Protein AF-A0A672T341-F1 (afdb_monomer_lite)

Radius of gyration: 14.09 Å; chains: 1; bounding box: 36×32×39 Å

pLDDT: mean 72.61, std 14.6, range [34.62, 89.5]

InterPro domains:
  IPR002130 Cyclophilin-type peptidyl-prolyl cis-trans isomerase domain [PF00160] (32-104)
  IPR002130 Cyclophilin-type peptidyl-prolyl cis-trans isomerase domain [PR00153] (69-84)
  IPR002130 Cyclophilin-type peptidyl-prolyl cis-trans isomerase domain [PR00153] (84-96)
  IPR002130 Cyclophilin-type peptidyl-prolyl cis-trans isomerase domain [PR00153] (97-110)
  IPR002130 Cyclophilin-type peptidyl-prolyl cis-trans isomerase domain [PS50072] (32-106)
  IPR029000 Cyclophilin-like domain superfamily [G3DSA:2.40.100.10] (2-108)
  IPR029000 Cyclophilin-like domain superfamily [SSF50891] (8-104)
  IPR044666 Cyclophilin-type peptidyl-prolyl cis-trans isomerase, cyclophilin A-like [PTHR45625] (32-105)

Foldseek 3Di:
DDFPWFWWWWQDPVGIDIDTDGDDDQWDDPVQFKIKDQAPVSPVPHFAAPVRAFAAADADPVQALQAAQWKWFDAPFGRGGGRMIMHGRHRDRVCHPVTRTDTGTDGDDD

Organism: Sinocyclocheilus grahami (NCBI:txid75366)

Sequence (110 aa):
KRPFLKAVTLHTDLGDIKIELFWEKNCIALCGFMVQTGDPAGTGKGGTSIWGRKFEDEFSDHLKVSQCGVVAMANNGPDTNASQFYFTYAKQPHLDMKYTVFGKYVFFCL

Secondary structure (DSSP, 8-state):
-----EEEEEEETTEEEEEEE--SS--EEETTTEEEE--TTSSSS----TTSS-B-----TT--TTSSSEEEE--SSTT-B-S-EEEESS--GGGTTTS-EEEEEE----

Structure (mmCIF, N/CA/C/O backbone):
data_AF-A0A672T341-F1
#
_en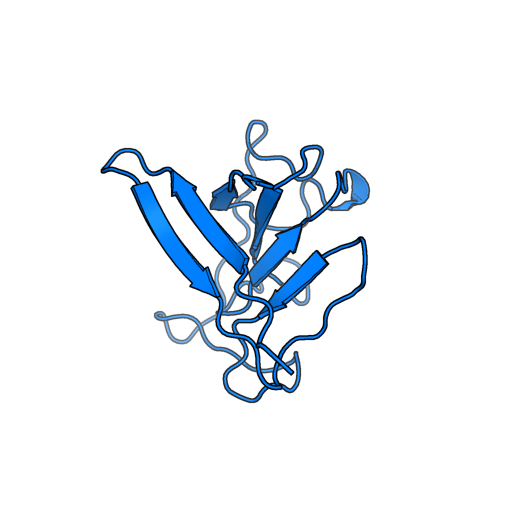try.id   AF-A0A672T341-F1
#
loop_
_atom_site.group_PDB
_atom_site.id
_atom_site.type_symbol
_atom_site.label_atom_id
_atom_site.label_alt_id
_atom_site.label_comp_id
_atom_site.label_asym_id
_atom_site.label_entity_id
_atom_site.label_seq_id
_atom_site.pdbx_PDB_ins_code
_atom_site.Cartn_x
_atom_site.Cartn_y
_atom_site.Cartn_z
_atom_site.occupancy
_atom_site.B_iso_or_equiv
_atom_site.auth_seq_id
_atom_site.auth_comp_id
_atom_site.auth_asym_id
_atom_site.auth_atom_id
_atom_site.pdbx_PDB_model_num
ATOM 1 N N . LYS A 1 1 ? 20.753 12.543 17.336 1.00 42.59 1 LYS A N 1
ATOM 2 C CA . LYS A 1 1 ? 19.308 12.526 16.994 1.00 42.59 1 LYS A CA 1
ATOM 3 C C . LYS A 1 1 ? 18.926 11.070 16.773 1.00 42.59 1 LYS A C 1
ATOM 5 O O . LYS A 1 1 ? 19.494 10.475 15.872 1.00 42.59 1 LYS A O 1
ATOM 10 N N . ARG A 1 2 ? 18.114 10.463 17.647 1.00 38.16 2 ARG A N 1
ATOM 11 C CA . ARG A 1 2 ? 17.728 9.048 17.501 1.00 38.16 2 ARG A CA 1
ATOM 12 C C . ARG A 1 2 ? 16.807 8.918 16.277 1.00 38.16 2 ARG A C 1
ATOM 14 O O . ARG A 1 2 ? 15.919 9.764 16.158 1.00 38.16 2 ARG A O 1
ATOM 21 N N . PRO A 1 3 ? 17.010 7.945 15.375 1.00 47.66 3 PRO A N 1
ATOM 22 C CA . PRO A 1 3 ? 16.034 7.673 14.328 1.00 47.66 3 PRO A CA 1
ATOM 23 C C . PRO A 1 3 ? 14.702 7.314 14.998 1.00 47.66 3 PRO A C 1
ATOM 25 O O . PRO A 1 3 ? 14.674 6.566 15.977 1.00 47.66 3 PRO A O 1
ATOM 28 N N . PHE A 1 4 ? 13.606 7.908 14.528 1.00 47.03 4 PHE A N 1
ATOM 29 C CA . PHE A 1 4 ? 12.268 7.531 14.975 1.00 47.03 4 PHE A CA 1
ATOM 30 C C . PHE A 1 4 ? 11.996 6.110 14.474 1.00 47.03 4 PHE A C 1
ATOM 32 O O . PHE A 1 4 ? 11.675 5.914 13.306 1.00 47.03 4 PHE A O 1
ATOM 39 N N . LEU A 1 5 ? 12.155 5.124 15.354 1.00 46.00 5 LEU A N 1
ATOM 40 C CA . LEU A 1 5 ? 11.712 3.754 15.123 1.00 46.00 5 LEU A CA 1
ATOM 41 C C . LEU A 1 5 ? 10.185 3.739 15.173 1.00 46.00 5 LEU A C 1
ATOM 43 O O . LEU A 1 5 ? 9.591 4.006 16.218 1.00 46.00 5 LEU A O 1
ATOM 47 N N . LYS A 1 6 ? 9.547 3.450 14.040 1.00 57.81 6 LYS A N 1
ATOM 48 C CA . LYS A 1 6 ? 8.120 3.129 13.993 1.00 57.81 6 LYS A CA 1
ATOM 49 C C . LYS A 1 6 ? 7.991 1.692 13.508 1.00 57.81 6 LYS A C 1
ATOM 51 O O . LYS A 1 6 ? 8.496 1.354 12.444 1.00 57.81 6 LYS A O 1
ATOM 56 N N . ALA A 1 7 ? 7.345 0.848 14.301 1.00 57.50 7 ALA A N 1
ATOM 57 C CA . ALA A 1 7 ? 7.041 -0.523 13.919 1.00 57.50 7 ALA A CA 1
ATOM 58 C C . ALA A 1 7 ? 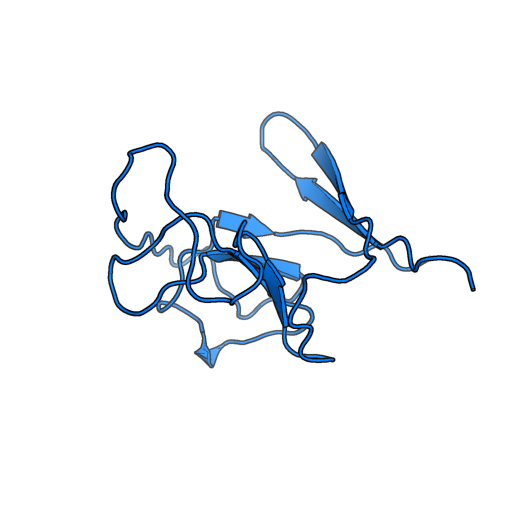5.582 -0.619 13.465 1.00 57.50 7 ALA A C 1
ATOM 60 O O . ALA A 1 7 ? 4.707 0.072 13.985 1.00 57.50 7 ALA A O 1
ATOM 61 N N . VAL A 1 8 ? 5.347 -1.474 12.482 1.00 61.09 8 VAL A N 1
ATOM 62 C CA . VAL A 1 8 ? 4.048 -1.807 11.913 1.00 61.09 8 VAL A CA 1
ATOM 63 C C . VAL A 1 8 ? 3.907 -3.314 12.044 1.00 61.09 8 VAL A C 1
ATOM 65 O O . VAL A 1 8 ? 4.705 -4.051 11.478 1.00 61.09 8 VAL A O 1
ATOM 68 N N . THR A 1 9 ? 2.914 -3.789 12.788 1.00 61.09 9 THR A N 1
ATOM 69 C CA . THR A 1 9 ? 2.589 -5.219 12.813 1.00 61.09 9 THR A CA 1
ATOM 70 C C . THR A 1 9 ? 1.486 -5.481 11.799 1.00 61.09 9 THR A C 1
ATOM 72 O O . THR A 1 9 ? 0.415 -4.877 11.881 1.00 61.09 9 THR A O 1
ATOM 75 N N . LEU A 1 10 ? 1.764 -6.350 10.831 1.00 60.00 10 LEU A N 1
ATOM 76 C CA . LEU A 1 10 ? 0.770 -6.904 9.924 1.00 60.00 10 LEU A CA 1
ATOM 77 C C . LEU A 1 10 ? 0.211 -8.174 10.555 1.00 60.00 10 LEU A C 1
ATOM 79 O O . LEU A 1 10 ? 0.949 -9.126 10.798 1.00 60.00 10 LEU A O 1
ATOM 83 N N . HIS A 1 11 ? -1.089 -8.183 10.810 1.00 57.16 11 HIS A N 1
ATOM 84 C CA . HIS A 1 11 ? -1.783 -9.374 11.282 1.00 57.16 11 HIS A CA 1
ATOM 85 C C . HIS A 1 11 ? -2.182 -10.225 10.073 1.00 57.16 11 HIS A C 1
ATOM 87 O O . HIS A 1 11 ? -2.920 -9.745 9.209 1.00 57.16 11 HIS A O 1
ATOM 93 N N . THR A 1 12 ? -1.686 -11.461 10.000 1.00 56.84 12 THR A N 1
ATOM 94 C CA . THR A 1 12 ? -2.066 -12.445 8.972 1.00 56.84 12 THR A CA 1
ATOM 95 C C . THR A 1 12 ? -2.730 -13.658 9.621 1.00 56.84 12 THR A C 1
ATOM 97 O O . THR A 1 12 ? -2.586 -13.895 10.820 1.00 56.84 12 THR A O 1
ATOM 100 N N . ASP A 1 13 ? -3.460 -14.440 8.832 1.00 55.59 13 ASP A N 1
ATOM 101 C CA . ASP A 1 13 ? -4.072 -15.711 9.242 1.00 55.59 13 ASP A CA 1
ATOM 102 C C . ASP A 1 13 ? -3.045 -16.767 9.694 1.00 55.59 13 ASP A C 1
ATOM 104 O O . ASP A 1 13 ? -3.376 -17.665 10.467 1.00 55.59 13 ASP A O 1
ATOM 108 N N . LEU A 1 14 ? -1.790 -16.622 9.266 1.00 64.88 14 LEU A N 1
ATOM 109 C CA . LEU A 1 14 ? -0.659 -17.475 9.637 1.00 64.88 14 LEU A CA 1
ATOM 110 C C . LEU A 1 14 ? 0.182 -16.918 10.801 1.00 64.88 14 LEU A C 1
ATOM 112 O O . LEU A 1 14 ? 1.156 -17.553 11.209 1.00 64.88 14 LEU A O 1
ATOM 116 N N . GLY A 1 15 ? -0.181 -15.752 11.347 1.00 62.91 15 GLY A N 1
ATOM 117 C CA . GLY A 1 15 ? 0.507 -15.097 12.460 1.00 62.91 15 GLY A CA 1
ATOM 118 C C . GLY A 1 15 ? 0.853 -13.629 12.200 1.00 62.91 15 GLY A C 1
ATOM 119 O O .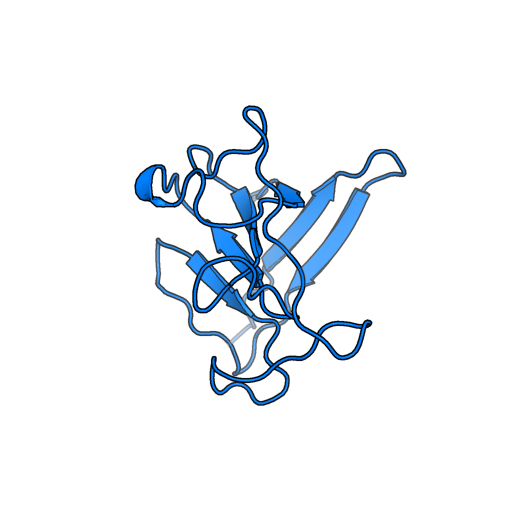 GLY A 1 15 ? 0.536 -13.052 11.158 1.00 62.91 15 GLY A O 1
ATOM 120 N N . ASP A 1 16 ? 1.524 -13.012 13.166 1.00 68.06 16 ASP A N 1
ATOM 121 C CA . ASP A 1 16 ? 1.858 -11.589 13.122 1.00 68.06 16 ASP A CA 1
ATOM 122 C C . ASP A 1 16 ? 3.236 -11.356 12.494 1.00 68.06 16 ASP A C 1
ATOM 124 O O . ASP A 1 16 ? 4.261 -11.823 12.996 1.00 68.06 16 ASP A O 1
ATOM 128 N N . ILE A 1 17 ? 3.277 -10.570 11.418 1.00 60.91 17 ILE A N 1
ATOM 129 C CA . ILE A 1 17 ? 4.515 -10.110 10.790 1.00 60.91 17 ILE A CA 1
ATOM 130 C C . ILE A 1 17 ? 4.821 -8.712 11.316 1.00 60.91 17 ILE A C 1
ATOM 132 O O . ILE A 1 17 ? 4.200 -7.721 10.927 1.00 60.91 17 ILE A O 1
ATOM 136 N N . LYS A 1 18 ? 5.811 -8.612 12.201 1.00 63.12 18 LYS A N 1
ATOM 137 C CA . LYS A 1 18 ? 6.298 -7.325 12.697 1.00 63.12 18 LYS A CA 1
ATOM 138 C C . LYS A 1 18 ? 7.304 -6.730 11.711 1.00 63.12 18 LYS A C 1
ATOM 140 O O . LYS A 1 18 ? 8.397 -7.258 11.532 1.00 63.12 18 LYS A O 1
ATOM 145 N N . ILE A 1 19 ? 6.942 -5.608 11.104 1.00 62.44 19 ILE A N 1
ATOM 146 C CA . ILE A 1 19 ? 7.797 -4.822 10.216 1.00 62.44 19 ILE A CA 1
ATOM 147 C C . ILE A 1 19 ? 8.313 -3.615 10.994 1.00 62.44 19 ILE A C 1
ATOM 149 O O . ILE A 1 19 ? 7.569 -2.695 11.330 1.00 62.44 19 ILE A O 1
ATOM 153 N N . GLU A 1 20 ? 9.608 -3.598 11.281 1.00 56.94 20 GLU A N 1
ATOM 154 C CA . GLU A 1 20 ? 10.267 -2.422 11.845 1.00 56.94 20 GLU A CA 1
ATOM 155 C C . GLU A 1 20 ? 10.708 -1.504 10.704 1.00 56.94 20 GLU A C 1
ATOM 157 O O . GLU A 1 20 ? 11.530 -1.877 9.866 1.00 56.94 20 GLU A O 1
ATOM 162 N N . LEU A 1 21 ? 10.133 -0.300 10.638 1.00 58.22 21 LEU A N 1
ATOM 163 C CA . LEU A 1 21 ? 10.498 0.687 9.629 1.00 58.22 21 LEU A CA 1
ATOM 164 C C . LEU A 1 21 ? 11.668 1.521 10.157 1.00 58.22 21 LEU A C 1
ATOM 166 O O . LEU A 1 21 ? 11.517 2.344 11.064 1.00 58.22 21 LEU A O 1
ATOM 170 N N . PHE A 1 22 ? 12.840 1.315 9.561 1.00 53.53 22 PHE A N 1
ATOM 171 C CA . PHE A 1 22 ? 14.027 2.139 9.777 1.00 53.53 22 PHE A CA 1
ATOM 172 C C . PHE A 1 22 ? 14.048 3.261 8.739 1.00 53.53 22 PHE A C 1
ATOM 174 O O . PHE A 1 22 ? 14.017 2.999 7.537 1.00 53.53 22 PHE A O 1
ATOM 181 N N . TRP A 1 23 ? 14.075 4.516 9.195 1.00 55.84 23 TRP A N 1
ATOM 182 C CA . TRP A 1 23 ? 13.916 5.666 8.310 1.00 55.84 23 TRP A CA 1
ATOM 183 C C . TRP A 1 23 ? 15.127 6.602 8.306 1.00 55.84 23 TRP A C 1
ATOM 185 O O . TRP A 1 23 ? 15.352 7.310 9.287 1.00 55.84 23 TRP A O 1
ATOM 195 N N . GLU A 1 24 ? 15.861 6.664 7.186 1.00 46.00 24 GLU A N 1
ATOM 196 C CA . GLU A 1 24 ? 16.919 7.667 6.987 1.00 46.00 24 GLU A CA 1
ATOM 197 C C . GLU A 1 24 ? 16.614 8.693 5.873 1.00 46.00 24 GLU A C 1
ATOM 199 O O . GLU A 1 24 ? 16.743 9.880 6.173 1.00 46.00 24 GLU A O 1
ATOM 204 N N . LYS A 1 25 ? 16.200 8.334 4.629 1.00 42.44 25 LYS A N 1
ATOM 205 C CA . LYS A 1 25 ? 16.103 9.335 3.515 1.00 42.44 25 LYS A CA 1
ATOM 206 C C . LYS A 1 25 ? 15.094 9.149 2.340 1.00 42.44 25 LYS A C 1
ATOM 208 O O . LYS A 1 25 ? 14.880 10.118 1.627 1.00 42.44 25 LYS A O 1
ATOM 213 N N . ASN A 1 26 ? 14.431 8.007 2.124 1.00 46.75 26 ASN A N 1
ATOM 214 C CA . ASN A 1 26 ? 13.612 7.693 0.907 1.00 46.75 26 ASN A CA 1
ATOM 215 C C . ASN A 1 26 ? 12.036 7.635 0.974 1.00 46.75 26 ASN A C 1
ATOM 217 O O . ASN A 1 26 ? 11.444 6.736 0.385 1.00 46.75 26 ASN A O 1
ATOM 221 N N . CYS A 1 27 ? 11.320 8.508 1.704 1.00 45.94 27 CYS A N 1
ATOM 222 C CA . CYS A 1 27 ? 9.859 8.432 1.912 1.00 45.94 27 CYS A CA 1
ATOM 223 C C . CYS A 1 27 ? 9.343 9.812 1.656 1.00 45.94 27 CYS A C 1
ATOM 225 O O . CYS A 1 27 ? 9.823 10.792 2.234 1.00 45.94 27 CYS A O 1
ATOM 227 N N . ILE A 1 28 ? 8.270 9.839 0.893 1.00 55.06 28 ILE A N 1
ATOM 228 C CA . ILE A 1 28 ? 7.439 11.011 0.773 1.00 55.06 28 ILE A CA 1
ATOM 229 C C . ILE A 1 28 ? 6.392 10.865 1.876 1.00 55.06 28 ILE A C 1
ATOM 231 O O . ILE A 1 28 ? 5.379 10.185 1.726 1.00 55.06 28 ILE A O 1
ATOM 235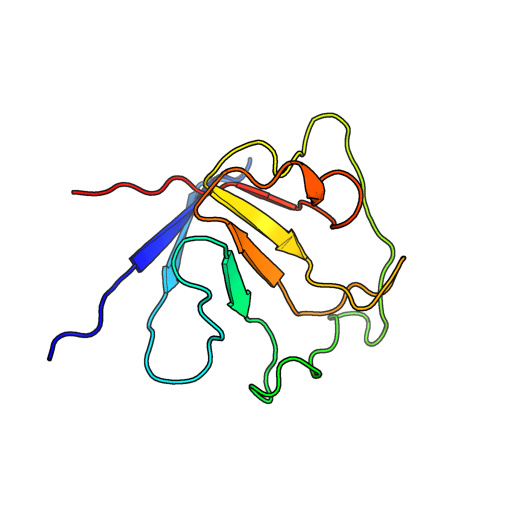 N N . ALA A 1 29 ? 6.707 11.419 3.046 1.00 53.25 29 ALA A N 1
ATOM 236 C CA . ALA A 1 29 ? 5.778 11.477 4.162 1.00 53.25 29 ALA A CA 1
ATOM 237 C C . ALA A 1 29 ? 4.908 12.726 4.023 1.00 53.25 29 ALA A C 1
ATOM 239 O O . ALA A 1 29 ? 5.393 13.847 4.169 1.00 53.25 29 ALA A O 1
ATOM 240 N N . LEU A 1 30 ? 3.613 12.534 3.780 1.00 59.88 30 LEU A N 1
ATOM 241 C CA . LEU A 1 30 ? 2.626 13.597 3.928 1.00 59.88 30 LEU A CA 1
ATOM 242 C C . LEU A 1 30 ? 2.112 13.532 5.367 1.00 59.88 30 LEU A C 1
ATOM 244 O O . LEU A 1 30 ? 1.296 12.673 5.708 1.00 59.88 30 LEU A O 1
ATOM 248 N N . CYS A 1 31 ? 2.649 14.397 6.233 1.00 54.56 31 CYS A N 1
ATOM 249 C CA . CYS A 1 31 ? 2.310 14.437 7.657 1.00 54.56 31 CYS A CA 1
ATOM 250 C C . CYS A 1 31 ? 0.785 14.460 7.866 1.00 54.56 31 CYS A C 1
ATOM 252 O O . CYS A 1 31 ? 0.116 15.412 7.475 1.00 54.56 31 CYS A O 1
ATOM 254 N N . GLY A 1 32 ? 0.245 13.406 8.488 1.00 61.88 32 GLY A N 1
ATOM 255 C CA . GLY A 1 32 ? -1.185 13.265 8.795 1.00 61.88 32 GLY A CA 1
ATOM 256 C C . GLY A 1 32 ? -2.046 12.623 7.701 1.00 61.88 32 GLY A C 1
ATOM 257 O O . GLY A 1 32 ? -3.215 12.346 7.952 1.00 61.88 32 GLY A O 1
ATOM 258 N N . PHE A 1 33 ? -1.487 12.340 6.521 1.00 72.25 33 PHE A N 1
ATOM 259 C CA . PHE A 1 33 ? -2.224 11.745 5.406 1.00 72.25 33 PHE A CA 1
ATOM 260 C C . PHE A 1 33 ? -1.810 10.288 5.183 1.00 72.25 33 PHE A C 1
ATOM 262 O O . PHE A 1 33 ? -2.484 9.362 5.645 1.00 72.25 33 PHE A O 1
ATOM 269 N N . MET A 1 34 ? -0.661 10.088 4.541 1.00 77.44 34 MET A N 1
ATOM 270 C CA . MET A 1 34 ? -0.101 8.774 4.262 1.00 77.44 34 MET A CA 1
ATOM 271 C C . MET A 1 34 ? 1.415 8.845 4.098 1.00 77.44 34 MET A C 1
ATOM 273 O O . MET A 1 34 ? 1.996 9.917 3.906 1.00 77.44 34 MET A O 1
ATOM 277 N N . VAL A 1 35 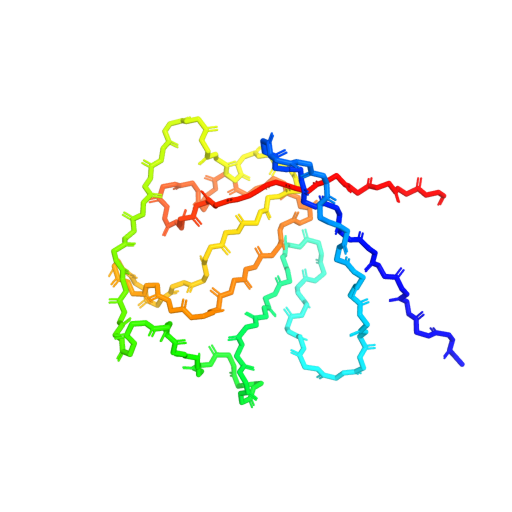? 2.045 7.682 4.157 1.00 80.75 35 VAL A N 1
ATOM 278 C CA . VAL A 1 35 ? 3.451 7.488 3.806 1.00 80.75 35 VAL A CA 1
ATOM 279 C C . VAL A 1 35 ? 3.532 6.475 2.680 1.00 80.75 35 VAL A C 1
ATOM 281 O O . VAL A 1 35 ? 2.962 5.398 2.800 1.00 80.75 35 VAL A O 1
ATOM 284 N N . GLN A 1 36 ? 4.246 6.823 1.611 1.00 80.38 36 GLN A N 1
ATOM 285 C CA . GLN A 1 36 ? 4.422 5.985 0.426 1.00 80.38 36 GLN A CA 1
ATOM 286 C C . GLN A 1 36 ? 5.856 5.461 0.329 1.00 80.38 36 GLN A C 1
ATOM 288 O O . GLN A 1 36 ? 6.817 6.196 0.569 1.00 80.38 36 GLN A O 1
ATOM 293 N N . THR A 1 37 ? 5.990 4.189 -0.044 1.00 79.75 37 THR A N 1
ATOM 294 C CA . THR A 1 37 ? 7.268 3.498 -0.233 1.00 79.75 37 THR A CA 1
ATOM 295 C C . THR A 1 37 ? 7.158 2.429 -1.333 1.00 79.75 37 THR A C 1
ATOM 297 O O . THR A 1 37 ? 6.152 2.351 -2.036 1.00 79.75 37 THR A O 1
ATOM 300 N N . GLY A 1 38 ? 8.207 1.626 -1.526 1.00 75.88 38 GLY A N 1
ATOM 301 C CA . GLY A 1 38 ? 8.235 0.552 -2.526 1.00 75.88 38 GLY A CA 1
ATOM 302 C C . GLY A 1 38 ? 8.734 0.973 -3.913 1.00 75.88 38 GLY A C 1
ATOM 303 O O . GLY A 1 38 ? 8.596 0.207 -4.868 1.00 75.88 38 GLY A O 1
ATOM 304 N N . ASP A 1 39 ? 9.340 2.162 -4.031 1.00 80.56 39 ASP A N 1
ATOM 305 C CA . ASP A 1 39 ? 10.132 2.565 -5.201 1.00 80.56 39 ASP A CA 1
ATOM 306 C C . ASP A 1 39 ? 11.639 2.388 -4.909 1.00 80.56 39 ASP A C 1
ATOM 308 O O . ASP A 1 39 ? 12.196 3.178 -4.140 1.00 80.56 39 ASP A O 1
ATOM 312 N N . PRO A 1 40 ? 12.325 1.411 -5.537 1.00 73.62 40 PRO A N 1
ATOM 313 C CA . PRO A 1 40 ? 13.771 1.220 -5.390 1.00 73.62 40 PRO A CA 1
ATOM 314 C C . PRO A 1 40 ? 14.604 2.444 -5.789 1.00 73.62 40 PRO A C 1
ATOM 316 O O . PRO A 1 40 ? 15.699 2.636 -5.269 1.00 73.62 40 PRO A O 1
ATOM 319 N N . ALA A 1 41 ? 14.095 3.276 -6.704 1.00 75.50 41 ALA A N 1
ATOM 320 C CA . ALA A 1 41 ? 14.780 4.475 -7.173 1.00 75.50 41 ALA A CA 1
ATOM 321 C C . ALA A 1 41 ? 14.518 5.706 -6.285 1.00 75.50 41 ALA A C 1
ATOM 323 O O . ALA A 1 41 ? 15.170 6.733 -6.462 1.00 75.50 41 ALA A O 1
ATOM 324 N N . GLY A 1 42 ? 13.556 5.639 -5.354 1.00 71.31 42 GLY A N 1
ATOM 325 C CA . GLY A 1 42 ? 13.195 6.759 -4.474 1.00 71.31 42 GLY A CA 1
ATOM 326 C C . GLY A 1 42 ? 12.611 7.982 -5.197 1.00 71.31 42 GLY A C 1
ATOM 327 O O . GLY A 1 42 ? 12.559 9.068 -4.628 1.00 71.31 42 GLY A O 1
ATOM 328 N N . THR A 1 43 ? 12.173 7.824 -6.448 1.00 73.69 43 THR A N 1
ATOM 329 C CA . THR A 1 43 ? 11.633 8.905 -7.295 1.00 73.69 43 THR A CA 1
ATOM 330 C C . THR A 1 43 ? 10.113 9.056 -7.195 1.00 73.69 43 THR A C 1
ATOM 332 O O . THR A 1 43 ? 9.557 10.046 -7.668 1.00 73.69 43 THR A O 1
ATOM 335 N N . GLY A 1 44 ? 9.433 8.052 -6.634 1.00 70.12 44 GLY A N 1
ATOM 336 C CA . GLY A 1 44 ? 7.977 7.917 -6.614 1.00 70.12 44 GLY A CA 1
ATOM 337 C C . GLY A 1 44 ? 7.382 7.412 -7.934 1.00 70.12 44 GLY A C 1
ATOM 338 O O . GLY A 1 44 ? 6.171 7.237 -8.031 1.00 70.12 44 GLY A O 1
ATOM 339 N N . LYS A 1 45 ? 8.202 7.153 -8.960 1.00 73.88 45 LYS A N 1
ATOM 340 C CA . LYS A 1 45 ? 7.751 6.717 -10.296 1.00 73.88 45 LYS A CA 1
ATOM 341 C C . LYS A 1 45 ? 8.226 5.317 -10.680 1.00 73.88 45 LYS A C 1
ATOM 343 O O . LYS A 1 45 ? 7.757 4.786 -11.684 1.00 73.88 45 LYS A O 1
ATOM 348 N N . GLY A 1 46 ? 9.165 4.746 -9.929 1.00 72.81 46 GLY A N 1
ATOM 349 C CA . GLY A 1 46 ? 9.744 3.437 -10.216 1.00 72.81 46 GLY A CA 1
ATOM 350 C C . GLY A 1 46 ? 8.993 2.281 -9.560 1.00 72.81 46 GLY A C 1
ATOM 351 O O . GLY A 1 46 ? 7.911 2.445 -9.007 1.00 72.81 46 GLY A O 1
ATOM 352 N N . GLY A 1 47 ? 9.576 1.090 -9.617 1.00 74.75 47 GLY A N 1
ATOM 353 C CA . GLY A 1 47 ? 8.982 -0.110 -9.038 1.00 74.75 47 GLY A CA 1
ATOM 354 C C . GLY A 1 47 ? 8.380 -1.050 -10.076 1.00 74.75 47 GLY A C 1
ATOM 355 O O . GLY A 1 47 ? 7.736 -0.638 -11.039 1.00 74.75 47 GLY A O 1
ATOM 356 N N . THR A 1 48 ? 8.622 -2.342 -9.882 1.00 78.19 48 THR A N 1
ATOM 357 C CA . THR A 1 48 ? 8.157 -3.421 -10.760 1.00 78.19 48 THR A CA 1
ATOM 358 C C . THR A 1 48 ? 7.597 -4.532 -9.893 1.00 78.19 48 THR A C 1
ATOM 360 O O . THR A 1 48 ? 8.128 -4.805 -8.818 1.00 78.19 48 THR A O 1
ATOM 363 N N . SER A 1 49 ? 6.497 -5.144 -10.324 1.00 82.44 49 SER A N 1
ATOM 364 C CA . SER A 1 49 ? 5.975 -6.310 -9.617 1.00 82.44 49 SER A CA 1
ATOM 365 C C . SER A 1 49 ? 6.897 -7.515 -9.832 1.00 82.44 49 SER A C 1
ATOM 367 O O . SER A 1 49 ? 7.675 -7.563 -10.790 1.00 82.44 49 SER A O 1
ATOM 369 N N . ILE A 1 50 ? 6.737 -8.535 -8.992 1.00 80.62 50 ILE A N 1
ATOM 370 C CA . ILE A 1 50 ? 7.428 -9.821 -9.149 1.00 80.62 50 ILE A CA 1
ATOM 371 C C . ILE A 1 50 ? 7.096 -10.520 -10.477 1.00 80.62 50 ILE A C 1
ATOM 373 O O . ILE A 1 50 ? 7.883 -11.324 -10.965 1.00 80.62 50 ILE A O 1
ATOM 377 N N . TRP A 1 51 ? 5.952 -10.193 -11.086 1.00 78.31 51 TRP A N 1
ATOM 378 C CA . TRP A 1 51 ? 5.520 -10.741 -12.372 1.00 78.31 51 TRP A CA 1
ATOM 379 C C . TRP A 1 51 ? 6.149 -10.018 -13.570 1.00 78.31 51 TRP A C 1
ATOM 381 O O . TRP A 1 51 ? 5.820 -10.332 -14.711 1.00 78.31 51 TRP A O 1
ATOM 391 N N . GLY A 1 52 ? 6.998 -9.009 -13.338 1.00 81.56 52 GLY A N 1
ATOM 392 C CA . GLY A 1 52 ? 7.609 -8.198 -14.396 1.00 81.56 52 GLY A CA 1
ATOM 393 C C . GLY A 1 52 ? 6.615 -7.316 -15.165 1.00 81.56 52 GLY A C 1
ATOM 394 O O . GLY A 1 52 ? 6.993 -6.667 -16.138 1.00 81.56 52 GLY A O 1
ATOM 395 N N . ARG A 1 53 ? 5.347 -7.271 -14.737 1.00 84.69 53 ARG A N 1
ATOM 396 C CA . ARG A 1 53 ? 4.256 -6.498 -15.349 1.00 84.69 53 ARG A CA 1
ATOM 397 C C . ARG A 1 53 ? 3.356 -5.875 -14.289 1.00 84.69 53 ARG A C 1
ATOM 399 O O . ARG A 1 53 ? 3.338 -6.328 -13.150 1.00 84.69 53 ARG A O 1
ATOM 406 N N . LYS A 1 54 ? 2.594 -4.847 -14.648 1.00 86.75 54 LYS A N 1
ATOM 407 C CA . LYS A 1 54 ? 1.560 -4.312 -13.752 1.00 86.75 54 LYS A CA 1
ATOM 408 C C . LYS A 1 54 ? 0.440 -5.338 -13.552 1.00 86.75 54 LYS A C 1
ATOM 410 O O . LYS A 1 54 ? 0.241 -6.184 -14.427 1.00 86.75 54 LYS A O 1
ATOM 415 N N . PHE A 1 55 ? -0.237 -5.276 -12.413 1.00 86.81 55 PHE A N 1
ATOM 416 C CA . PHE A 1 55 ? -1.363 -6.151 -12.095 1.00 86.81 55 PHE A CA 1
ATOM 417 C C . PHE A 1 55 ? -2.635 -5.356 -11.785 1.00 86.81 55 PHE A C 1
ATOM 419 O O . PHE A 1 55 ? -2.575 -4.156 -11.500 1.00 86.81 55 PHE A O 1
ATOM 426 N N . GLU A 1 56 ? -3.762 -6.053 -11.903 1.00 88.69 56 GLU A N 1
ATOM 427 C CA . GLU A 1 56 ? -5.120 -5.520 -11.786 1.00 88.69 56 GLU A CA 1
ATOM 428 C C . GLU A 1 56 ? -5.444 -5.002 -10.379 1.00 88.69 56 GLU A C 1
ATOM 430 O O . GLU A 1 56 ? -4.765 -5.334 -9.401 1.00 88.69 56 GLU A O 1
ATOM 435 N N . ASP A 1 57 ? -6.427 -4.107 -10.287 1.00 87.00 57 ASP A N 1
ATOM 436 C CA . ASP A 1 57 ? -6.939 -3.640 -9.003 1.00 87.00 57 ASP A CA 1
ATOM 437 C C . ASP A 1 57 ? -7.879 -4.685 -8.379 1.00 87.00 57 ASP A C 1
ATOM 439 O O . ASP A 1 57 ? -8.794 -5.197 -9.023 1.00 87.00 57 ASP A O 1
ATOM 443 N N . GLU A 1 58 ? -7.690 -4.969 -7.090 1.00 85.44 58 GLU A N 1
ATOM 444 C CA . GLU A 1 58 ? -8.543 -5.885 -6.332 1.00 85.44 58 GLU A CA 1
ATOM 445 C C . GLU A 1 58 ? -9.339 -5.093 -5.290 1.00 85.44 58 GLU A C 1
ATOM 447 O O . GLU A 1 58 ? -8.801 -4.585 -4.300 1.00 85.44 58 GLU A O 1
ATOM 452 N N . PHE A 1 59 ? -10.649 -4.974 -5.512 1.00 87.19 59 PHE A N 1
ATOM 453 C CA . PHE A 1 59 ? -11.552 -4.253 -4.617 1.00 87.19 59 PHE A CA 1
ATOM 454 C C . PHE A 1 59 ? -12.422 -5.211 -3.805 1.00 87.19 59 PHE A C 1
ATOM 456 O O . PHE A 1 59 ? -12.939 -6.201 -4.318 1.00 87.19 59 PHE A O 1
ATOM 463 N N . SER A 1 60 ? -12.632 -4.883 -2.530 1.00 81.19 60 SER A N 1
ATOM 464 C CA . SER A 1 60 ? -13.522 -5.627 -1.639 1.00 81.19 60 SER A CA 1
ATOM 465 C C . SER A 1 60 ? -14.357 -4.668 -0.802 1.00 81.19 60 SER A C 1
ATOM 467 O O . SER A 1 60 ? -13.831 -3.727 -0.205 1.00 81.19 60 SER A O 1
ATOM 469 N N . ASP A 1 61 ? -15.653 -4.953 -0.673 1.00 80.94 61 ASP A N 1
ATOM 470 C CA . ASP A 1 61 ? -16.571 -4.164 0.159 1.00 80.94 61 ASP A CA 1
ATOM 471 C C . ASP A 1 61 ? -16.186 -4.157 1.647 1.00 80.94 61 ASP A C 1
ATOM 473 O O . ASP A 1 61 ? -16.586 -3.259 2.399 1.00 80.94 61 ASP A O 1
ATOM 477 N N . HIS A 1 62 ? -15.382 -5.133 2.075 1.00 78.88 62 HIS A N 1
ATOM 478 C CA . HIS A 1 62 ? -14.894 -5.267 3.446 1.00 78.88 62 HIS A CA 1
ATOM 479 C C . HIS A 1 62 ? -13.556 -4.546 3.689 1.00 78.88 62 HIS A C 1
ATOM 481 O O . HIS A 1 62 ? -13.200 -4.268 4.840 1.00 78.88 62 HIS A O 1
ATOM 487 N N . LEU A 1 63 ? -12.812 -4.218 2.627 1.00 81.88 63 LEU A N 1
ATOM 488 C CA . LEU A 1 63 ? -11.471 -3.640 2.700 1.00 81.88 63 LEU A CA 1
ATOM 489 C C . LEU A 1 63 ? -11.499 -2.187 2.218 1.00 81.88 63 LEU A C 1
ATOM 491 O O . LEU A 1 63 ? -11.326 -1.887 1.042 1.00 81.88 63 LEU A O 1
ATOM 495 N N . LYS A 1 64 ? -11.731 -1.274 3.165 1.00 81.38 64 LYS A N 1
ATOM 496 C CA . LYS A 1 64 ? -11.860 0.166 2.911 1.00 81.38 64 LYS A CA 1
ATOM 497 C C . LYS A 1 64 ? -10.790 0.971 3.643 1.00 81.38 64 LYS A C 1
ATOM 499 O O . LYS A 1 64 ? -10.396 0.634 4.761 1.00 81.38 64 LYS A O 1
ATOM 504 N N . VAL A 1 65 ? -10.381 2.079 3.032 1.00 80.19 65 VAL A N 1
ATOM 505 C CA . VAL A 1 65 ? -9.459 3.093 3.571 1.00 80.19 65 VAL A CA 1
ATOM 506 C C . VAL A 1 65 ? -10.195 4.088 4.490 1.00 80.19 65 VAL A C 1
ATOM 508 O O . VAL A 1 65 ? -9.599 4.972 5.104 1.00 80.19 65 VAL A O 1
ATOM 511 N N . SER A 1 66 ? -11.507 3.917 4.674 1.00 78.31 66 SER A N 1
ATOM 512 C CA . SER A 1 66 ? -12.321 4.611 5.685 1.00 78.31 66 SER A CA 1
ATOM 513 C C . SER A 1 66 ? -11.953 4.291 7.148 1.00 78.31 66 SER A C 1
ATOM 515 O O . SER A 1 66 ? -12.535 4.867 8.072 1.00 78.31 66 SER A O 1
ATOM 517 N N . GLN A 1 67 ? -10.962 3.429 7.387 1.00 73.88 67 GLN A N 1
ATOM 518 C CA . GLN A 1 67 ? -10.364 3.158 8.698 1.00 73.88 67 GLN A CA 1
ATOM 519 C C . GLN A 1 67 ? -8.906 3.650 8.741 1.00 73.88 67 GLN A C 1
ATOM 521 O O . GLN A 1 67 ? -8.245 3.742 7.711 1.00 73.88 67 GLN A O 1
ATOM 526 N N . CYS A 1 68 ? -8.405 4.014 9.926 1.00 78.44 68 CYS A N 1
ATOM 527 C CA . CYS A 1 68 ? -6.979 4.305 10.099 1.00 78.44 68 CYS A CA 1
ATOM 528 C C . CYS A 1 68 ? -6.171 3.001 10.130 1.00 78.44 68 CYS A C 1
ATOM 530 O O . CYS A 1 68 ? -6.718 1.944 10.449 1.00 78.44 68 CYS A O 1
ATOM 532 N N . GLY A 1 69 ? -4.874 3.084 9.826 1.00 78.94 69 GLY A N 1
ATOM 533 C CA . GLY A 1 69 ? -3.999 1.918 9.882 1.00 78.94 69 GLY A CA 1
ATOM 534 C C . GLY A 1 69 ? -4.207 0.969 8.705 1.00 78.94 69 GLY A C 1
ATOM 535 O O . GLY A 1 69 ? -4.225 -0.241 8.891 1.00 78.94 69 GLY A O 1
ATOM 536 N N . VAL A 1 70 ? -4.416 1.494 7.497 1.00 85.62 70 VAL A N 1
ATOM 537 C CA . VAL A 1 70 ? -4.619 0.679 6.289 1.00 85.62 70 VAL A CA 1
ATOM 538 C C . VAL A 1 70 ? -3.350 0.690 5.441 1.00 85.62 70 VAL A C 1
ATOM 540 O O . VAL A 1 70 ? -2.667 1.713 5.346 1.00 85.62 70 VAL A O 1
ATOM 543 N N . VAL A 1 71 ? -3.043 -0.456 4.834 1.00 86.69 71 VAL A N 1
ATOM 544 C CA . VAL A 1 71 ? -1.988 -0.615 3.831 1.00 86.69 71 VAL A CA 1
ATOM 545 C C . VAL A 1 71 ? -2.633 -0.910 2.483 1.00 86.69 71 VAL A C 1
ATOM 547 O O . VAL A 1 71 ? -3.445 -1.833 2.362 1.00 86.69 71 VAL A O 1
ATOM 550 N N . ALA A 1 72 ? -2.283 -0.114 1.478 1.00 88.88 72 ALA A N 1
ATOM 551 C CA . ALA A 1 72 ? -2.839 -0.224 0.137 1.00 88.88 72 ALA A CA 1
ATOM 552 C C . ALA A 1 72 ? -1.774 0.008 -0.939 1.00 88.88 72 ALA A C 1
ATOM 554 O O . ALA A 1 72 ? -0.743 0.639 -0.692 1.00 88.88 72 ALA A O 1
ATOM 555 N N . MET A 1 73 ? -2.017 -0.527 -2.133 1.00 89.50 73 MET A N 1
ATOM 556 C CA . MET A 1 73 ? -1.128 -0.368 -3.281 1.00 89.50 73 MET A CA 1
ATOM 557 C C . MET A 1 73 ? -1.195 1.059 -3.820 1.00 89.50 73 MET A C 1
ATOM 559 O O . MET A 1 73 ? -2.273 1.635 -3.935 1.00 89.50 73 MET A O 1
ATOM 563 N N . ALA A 1 74 ? -0.044 1.624 -4.182 1.00 87.50 74 ALA A N 1
ATOM 564 C CA . ALA A 1 74 ? 0.008 2.860 -4.948 1.00 87.50 74 ALA A CA 1
ATOM 565 C C . ALA A 1 74 ? -0.036 2.518 -6.443 1.00 87.50 74 ALA A C 1
ATOM 567 O O . ALA A 1 74 ? 0.795 1.754 -6.941 1.00 87.50 74 ALA A O 1
ATOM 568 N N . ASN A 1 75 ? -0.990 3.111 -7.157 1.00 86.12 75 ASN A N 1
ATOM 569 C CA . ASN A 1 75 ? -1.161 2.955 -8.598 1.00 86.12 75 ASN A CA 1
ATOM 570 C C . ASN A 1 75 ? -1.083 4.324 -9.307 1.00 86.12 75 ASN A C 1
ATOM 572 O O . ASN A 1 75 ? -1.164 5.382 -8.683 1.00 86.12 75 ASN A O 1
ATOM 576 N N . ASN A 1 76 ? -0.886 4.295 -10.626 1.00 83.25 76 ASN A N 1
ATOM 577 C CA . ASN A 1 76 ? -0.862 5.468 -11.510 1.00 83.25 76 ASN A CA 1
ATOM 578 C C . ASN A 1 76 ? -2.081 5.468 -12.457 1.00 83.25 76 ASN A C 1
ATOM 580 O O . ASN A 1 76 ? -1.973 5.867 -13.617 1.00 83.25 76 ASN A O 1
ATOM 584 N N . GLY A 1 77 ? -3.225 4.977 -11.975 1.00 82.56 77 GLY A N 1
ATOM 585 C CA . GLY A 1 77 ? -4.440 4.726 -12.755 1.00 82.56 77 GLY A CA 1
ATOM 586 C C . GLY A 1 77 ? -4.950 3.286 -12.598 1.00 82.56 77 GLY A C 1
ATOM 587 O O . GLY A 1 77 ? -4.244 2.470 -11.997 1.00 82.56 77 GLY A O 1
ATOM 588 N N . PRO A 1 78 ? -6.143 2.976 -13.139 1.00 83.44 78 PRO A N 1
ATOM 589 C CA . PRO A 1 78 ? -6.756 1.653 -13.015 1.00 83.44 78 PRO A CA 1
ATOM 590 C C . PRO A 1 78 ? -5.828 0.537 -13.504 1.00 83.44 78 PRO A C 1
ATOM 592 O O . PRO A 1 78 ? -5.187 0.694 -14.545 1.00 83.44 78 PRO A O 1
ATOM 595 N N . ASP A 1 79 ? -5.741 -0.557 -12.750 1.00 84.88 79 ASP A N 1
ATOM 596 C CA . ASP A 1 79 ? -4.984 -1.775 -13.085 1.00 84.88 79 ASP A CA 1
ATOM 597 C C . ASP A 1 79 ? -3.478 -1.553 -13.300 1.00 84.88 79 ASP A C 1
ATOM 599 O O . ASP A 1 79 ? -2.812 -2.214 -14.104 1.00 84.88 79 ASP A O 1
ATOM 603 N N . THR A 1 80 ? -2.910 -0.575 -12.586 1.00 86.38 80 THR A N 1
ATOM 604 C CA . THR A 1 80 ? -1.482 -0.242 -12.689 1.00 86.38 80 THR A CA 1
ATOM 605 C C . THR A 1 80 ? -0.667 -0.544 -11.440 1.00 86.38 80 THR A C 1
ATOM 607 O O . THR A 1 80 ? 0.384 0.074 -11.232 1.00 86.38 80 THR A O 1
ATOM 610 N N . ASN A 1 81 ? -1.103 -1.518 -10.640 1.00 86.44 81 ASN A N 1
ATOM 611 C CA . ASN A 1 81 ? -0.387 -1.912 -9.434 1.00 86.44 81 ASN A CA 1
ATOM 612 C C . ASN A 1 81 ? 0.992 -2.495 -9.770 1.00 86.44 81 ASN A C 1
ATOM 614 O O . ASN A 1 81 ? 1.171 -3.233 -10.743 1.00 86.44 81 ASN A O 1
ATOM 618 N N . ALA A 1 82 ? 1.989 -2.133 -8.963 1.00 86.38 82 ALA A N 1
ATOM 619 C CA . ALA A 1 82 ? 3.379 -2.552 -9.128 1.00 86.38 82 ALA A CA 1
ATOM 620 C C . ALA A 1 82 ? 3.981 -2.925 -7.763 1.00 86.38 82 ALA A C 1
ATOM 622 O O . ALA A 1 82 ? 3.403 -3.730 -7.048 1.00 86.38 82 ALA A O 1
ATOM 623 N N . SER A 1 83 ? 5.134 -2.373 -7.382 1.00 85.00 83 SER A N 1
ATOM 624 C CA . SER A 1 83 ? 5.746 -2.622 -6.065 1.00 85.00 83 SER A CA 1
ATOM 625 C C . SER A 1 83 ? 5.501 -1.516 -5.043 1.00 85.00 83 SER A C 1
ATOM 627 O O . SER A 1 83 ? 5.896 -1.660 -3.889 1.00 85.00 83 SER A O 1
ATOM 629 N N . GLN A 1 84 ? 4.918 -0.392 -5.457 1.00 85.69 84 GLN A N 1
ATOM 630 C CA . GLN A 1 84 ? 4.714 0.740 -4.564 1.00 85.69 84 GLN A CA 1
ATOM 631 C C . GLN A 1 84 ? 3.461 0.549 -3.709 1.00 85.69 84 GLN A C 1
ATOM 633 O O . GLN A 1 84 ? 2.413 0.146 -4.208 1.00 85.69 84 GLN A O 1
ATOM 638 N N . PHE A 1 85 ? 3.551 0.898 -2.432 1.00 86.94 85 PHE A N 1
ATOM 639 C CA . PHE A 1 85 ? 2.439 0.839 -1.487 1.00 86.94 85 PHE A CA 1
ATOM 640 C C . PHE A 1 85 ? 2.520 1.992 -0.493 1.00 86.94 85 PHE A C 1
ATOM 642 O O . PHE A 1 85 ? 3.562 2.638 -0.332 1.00 86.94 85 PHE A O 1
ATOM 649 N N . TYR A 1 86 ? 1.405 2.268 0.175 1.00 86.06 86 TYR A N 1
ATOM 650 C CA . TYR A 1 86 ? 1.308 3.329 1.161 1.00 86.06 86 TYR A CA 1
ATOM 651 C C . TYR A 1 86 ? 0.586 2.892 2.435 1.00 86.06 86 TYR A C 1
ATOM 653 O O . TYR A 1 86 ? -0.244 1.983 2.440 1.00 86.06 86 TYR A O 1
ATOM 661 N N . PHE A 1 87 ? 0.914 3.588 3.522 1.00 84.69 87 PHE A N 1
ATOM 662 C CA . PHE A 1 87 ? 0.327 3.444 4.849 1.00 84.69 87 PHE A CA 1
ATOM 663 C C . PHE A 1 87 ? -0.511 4.673 5.184 1.00 84.69 87 PHE A C 1
ATOM 665 O O . PHE A 1 87 ? -0.007 5.793 5.070 1.00 84.69 87 PHE A O 1
ATOM 672 N N . THR A 1 88 ? -1.749 4.496 5.645 1.00 82.56 88 THR A N 1
ATOM 673 C CA . THR A 1 88 ? -2.609 5.613 6.067 1.00 82.56 88 THR A CA 1
ATOM 674 C C . THR A 1 88 ? -2.603 5.827 7.578 1.00 82.56 88 THR A C 1
ATOM 676 O O . THR A 1 88 ? -2.911 4.936 8.371 1.00 82.56 88 THR A O 1
ATOM 679 N N . TYR A 1 89 ? -2.325 7.063 8.000 1.00 78.69 89 TYR A N 1
ATOM 680 C CA . TYR A 1 89 ? -2.367 7.438 9.421 1.00 78.69 89 TYR A CA 1
ATOM 681 C C . TYR A 1 89 ? -3.753 7.880 9.893 1.00 78.69 89 TYR A C 1
ATOM 683 O O . TYR A 1 89 ? -4.034 7.870 11.089 1.00 78.69 89 TYR A O 1
ATOM 691 N N . ALA A 1 90 ? -4.623 8.257 8.961 1.00 79.38 90 ALA A N 1
ATOM 692 C CA . ALA A 1 90 ? -5.983 8.702 9.220 1.00 79.38 90 ALA A CA 1
ATOM 693 C C . ALA A 1 90 ? -6.946 8.053 8.221 1.00 79.38 90 ALA A C 1
ATOM 695 O O . ALA A 1 90 ? -6.526 7.487 7.214 1.00 79.38 90 ALA A O 1
ATOM 696 N N . LYS A 1 91 ? -8.246 8.145 8.506 1.00 83.50 91 LYS A N 1
ATOM 697 C CA . LYS A 1 91 ? -9.301 7.669 7.606 1.00 83.50 91 LYS A CA 1
ATOM 698 C C . LYS A 1 91 ? -9.264 8.477 6.308 1.00 83.50 91 LYS A C 1
ATOM 700 O O . LYS A 1 91 ? -9.321 9.702 6.366 1.00 83.50 91 LYS A O 1
ATOM 705 N N . GLN A 1 92 ? -9.225 7.804 5.161 1.00 85.50 92 GLN A N 1
ATOM 706 C CA . GLN A 1 92 ? -9.237 8.436 3.838 1.00 85.50 92 GLN A CA 1
ATOM 707 C C . GLN A 1 92 ? -10.357 7.852 2.959 1.00 85.50 92 GLN A C 1
ATOM 709 O O . GLN A 1 92 ? -10.079 7.147 1.993 1.00 85.50 92 GLN A O 1
ATOM 714 N N . PRO A 1 93 ? -11.639 8.146 3.251 1.00 85.06 93 PRO A N 1
ATOM 715 C CA . PRO A 1 93 ? -12.773 7.546 2.536 1.00 85.06 93 PRO A CA 1
ATOM 716 C C . PRO A 1 93 ? -12.833 7.909 1.041 1.00 85.06 93 PRO A C 1
ATOM 718 O O . PRO A 1 93 ? -13.456 7.205 0.260 1.00 85.06 93 PRO A O 1
ATOM 721 N N . HIS A 1 94 ? -12.172 8.986 0.606 1.00 84.38 94 HIS A N 1
ATOM 722 C CA . HIS A 1 94 ? -12.125 9.382 -0.810 1.00 84.38 94 HIS A CA 1
ATOM 723 C C . HIS A 1 94 ? -11.166 8.530 -1.668 1.00 84.38 94 HIS A C 1
ATOM 725 O O . HIS A 1 94 ? -11.123 8.706 -2.894 1.00 84.38 94 HIS A O 1
ATOM 731 N N . LEU A 1 95 ? -10.382 7.660 -1.020 1.00 84.38 95 LEU A N 1
ATOM 732 C CA . LEU A 1 95 ? -9.499 6.669 -1.639 1.00 84.38 95 LEU A CA 1
ATOM 733 C C . LEU A 1 95 ? -10.154 5.276 -1.700 1.00 84.38 95 LEU A C 1
ATOM 735 O O . LEU A 1 95 ? -9.572 4.361 -2.281 1.00 84.38 95 LEU A O 1
ATOM 739 N N . ASP A 1 96 ? -11.354 5.109 -1.129 1.00 84.31 96 ASP A N 1
ATOM 740 C CA . ASP A 1 96 ? -12.107 3.855 -1.210 1.00 84.31 96 ASP A CA 1
ATOM 741 C C . ASP A 1 96 ? -12.412 3.516 -2.678 1.00 84.31 96 ASP A C 1
ATOM 743 O O . ASP A 1 96 ? -12.723 4.401 -3.478 1.00 84.31 96 ASP A O 1
ATOM 747 N N . MET A 1 97 ? -12.317 2.228 -3.026 1.00 82.38 97 MET A N 1
ATOM 748 C CA . MET A 1 97 ? -12.553 1.704 -4.384 1.00 82.38 97 MET A CA 1
ATOM 749 C C . MET A 1 97 ? -11.649 2.304 -5.479 1.00 82.38 97 MET A C 1
ATOM 751 O O . MET A 1 97 ? -11.981 2.234 -6.658 1.00 82.38 97 MET A O 1
ATOM 755 N N . LYS A 1 98 ? -10.518 2.918 -5.105 1.00 85.69 98 LYS A N 1
ATOM 756 C CA . LYS A 1 98 ? -9.505 3.425 -6.053 1.00 85.69 98 LYS A CA 1
ATOM 757 C C . LYS A 1 98 ? -8.159 2.727 -5.942 1.00 85.69 98 LYS A C 1
ATOM 759 O O . LYS A 1 98 ? -7.377 2.756 -6.887 1.00 85.69 98 LYS A O 1
ATOM 764 N N . TYR A 1 99 ? -7.888 2.143 -4.781 1.00 88.19 99 TYR A N 1
ATOM 765 C CA . TYR A 1 99 ? -6.628 1.488 -4.477 1.00 88.19 99 TYR A CA 1
ATOM 766 C C . TYR A 1 99 ? -6.899 0.130 -3.849 1.00 88.19 99 TYR A C 1
ATOM 768 O O . TYR A 1 99 ? -7.762 0.004 -2.976 1.00 88.19 99 TYR A O 1
ATOM 776 N N . THR A 1 100 ? -6.130 -0.864 -4.279 1.00 88.62 100 THR A N 1
ATOM 777 C CA . THR A 1 100 ? -6.162 -2.219 -3.733 1.00 88.62 100 THR A CA 1
ATOM 778 C C . THR A 1 100 ? -5.689 -2.205 -2.286 1.00 88.62 100 THR A C 1
ATOM 780 O O . THR A 1 100 ? -4.515 -1.949 -2.002 1.00 88.62 100 THR A O 1
ATOM 783 N N . VAL A 1 101 ? -6.603 -2.476 -1.358 1.00 88.50 101 VAL A N 1
ATOM 784 C CA . VAL A 1 101 ? -6.290 -2.626 0.064 1.00 88.50 101 VAL A CA 1
ATOM 785 C C . VAL A 1 101 ? -5.926 -4.080 0.320 1.00 88.50 101 VAL A C 1
ATOM 787 O O . VAL A 1 101 ? -6.765 -4.956 0.152 1.00 88.50 101 VAL A O 1
ATOM 790 N N . PHE A 1 102 ? -4.700 -4.329 0.776 1.00 85.12 102 PHE A N 1
ATOM 791 C CA . PHE A 1 102 ? -4.211 -5.690 1.030 1.00 85.12 102 PHE A CA 1
ATOM 792 C C . PHE A 1 102 ? -3.855 -5.944 2.498 1.00 85.12 102 PHE A C 1
ATOM 794 O O . PHE A 1 102 ? -3.513 -7.065 2.866 1.00 85.12 102 PHE A O 1
ATOM 801 N N . GLY A 1 103 ? -3.926 -4.927 3.362 1.00 83.00 103 GLY A N 1
ATOM 802 C CA . GLY A 1 103 ? -3.586 -5.109 4.767 1.00 83.00 103 GLY A CA 1
ATOM 803 C C . GLY A 1 103 ? -4.076 -4.001 5.684 1.00 83.00 103 GLY A C 1
ATOM 804 O O . GLY A 1 103 ? -4.432 -2.898 5.264 1.00 83.00 103 GLY A O 1
ATOM 805 N N . LYS A 1 104 ? -4.063 -4.305 6.980 1.00 79.94 104 LYS A N 1
ATOM 806 C CA . LYS A 1 104 ? -4.242 -3.340 8.064 1.00 79.94 104 LYS A CA 1
ATOM 807 C C . LYS A 1 104 ? -3.125 -3.524 9.078 1.00 79.94 104 LYS A C 1
ATOM 809 O O . LYS A 1 104 ? -2.606 -4.625 9.244 1.00 79.94 104 LYS A O 1
ATOM 814 N N . TYR A 1 105 ? -2.775 -2.442 9.753 1.00 73.56 105 TYR A N 1
ATOM 815 C CA . TYR A 1 105 ? -1.784 -2.433 10.807 1.00 73.56 105 TYR A CA 1
ATOM 816 C C . TYR A 1 105 ? -2.309 -1.734 12.047 1.00 73.56 105 TYR A C 1
ATOM 818 O O . TYR A 1 105 ? -3.035 -0.740 11.981 1.00 73.56 105 TYR A O 1
ATOM 826 N N . VAL A 1 106 ? -1.890 -2.248 13.196 1.00 66.81 106 VAL A N 1
ATOM 827 C CA . VAL A 1 106 ? -2.192 -1.646 14.488 1.00 66.81 106 VAL A CA 1
ATOM 828 C C . VAL A 1 106 ? -0.991 -0.817 14.909 1.00 66.81 106 VAL A C 1
ATOM 830 O O . VAL A 1 106 ? 0.131 -1.314 14.993 1.00 66.81 106 VAL A O 1
ATOM 833 N N . PHE A 1 107 ? -1.222 0.468 15.163 1.00 60.00 107 PHE A N 1
ATOM 834 C CA . PHE A 1 107 ? -0.205 1.337 15.735 1.00 60.00 107 PHE A CA 1
ATOM 835 C C . PHE A 1 107 ? -0.355 1.319 17.257 1.00 60.00 107 PHE A C 1
ATOM 837 O O . PHE A 1 107 ? -1.292 1.905 17.795 1.00 60.00 107 PHE A O 1
ATOM 844 N N . PHE A 1 108 ? 0.560 0.647 17.955 1.00 43.91 108 PHE A N 1
ATOM 845 C CA . PHE A 1 108 ? 0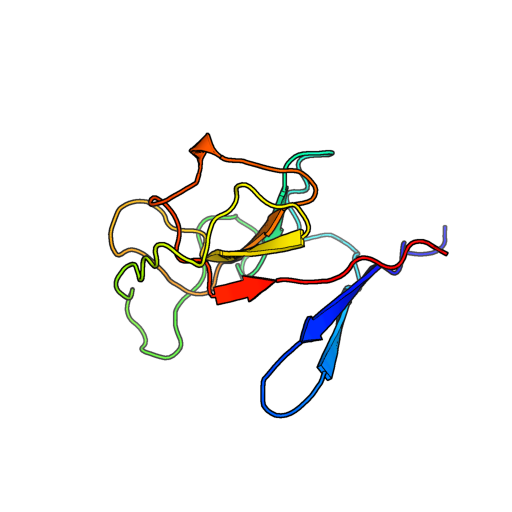.702 0.814 19.399 1.00 43.91 108 PHE A CA 1
ATOM 846 C C . PHE A 1 108 ? 1.557 2.054 19.652 1.00 43.91 108 PHE A C 1
ATOM 848 O O . PHE A 1 108 ? 2.764 2.050 19.414 1.00 43.91 108 PHE A O 1
ATOM 855 N N . CYS A 1 109 ? 0.922 3.132 20.106 1.00 37.16 109 CYS A N 1
ATOM 856 C CA . CYS A 1 109 ? 1.647 4.229 20.730 1.00 37.16 109 CYS A CA 1
ATOM 857 C C . CYS A 1 109 ? 1.830 3.865 22.208 1.00 37.16 109 CYS A C 1
ATOM 859 O O . CYS A 1 109 ? 0.836 3.761 22.926 1.00 37.16 109 CYS A O 1
ATOM 861 N N . LEU A 1 110 ? 3.074 3.618 22.625 1.00 34.62 110 LEU A N 1
ATOM 862 C CA . LEU A 1 110 ? 3.469 3.667 24.037 1.00 34.62 110 LEU A CA 1
ATOM 863 C C . LEU A 1 110 ? 3.654 5.124 24.468 1.00 34.62 110 LEU A C 1
ATOM 865 O O . LEU A 1 110 ? 4.069 5.933 23.602 1.00 34.62 110 LEU A O 1
#